Protein AF-A0A2A4AGX9-F1 (afdb_monomer_lite)

Sequence (84 aa):
MYKQTPDTWFQEFAGQDISGKDFSGYDLTGINLEASICRGCSFRGAMLAWAILHNAYMKPVIASSEQLAHCEGFEAGASEFHSR

Radius of gyration: 11.4 Å; chains: 1; bounding box: 22×27×31 Å

InterPro domains:
  IPR001646 Pentapeptide repeat [PF00805] (27-58)

Structure (mmCIF, N/CA/C/O backbone):
data_AF-A0A2A4AGX9-F1
#
_entry.id   AF-A0A2A4AGX9-F1
#
loop_
_atom_site.group_PDB
_atom_site.id
_atom_site.type_symbol
_atom_site.label_atom_id
_atom_site.label_alt_id
_atom_site.label_comp_id
_atom_site.label_asym_id
_atom_site.label_entity_id
_atom_site.label_seq_id
_atom_site.pdbx_PDB_ins_code
_atom_site.Cartn_x
_atom_site.Cartn_y
_atom_site.Cartn_z
_atom_site.occupancy
_atom_site.B_iso_or_equiv
_atom_site.auth_seq_id
_atom_site.auth_comp_id
_atom_site.auth_asym_id
_atom_site.auth_atom_id
_atom_site.pdbx_PDB_model_num
ATOM 1 N N . MET A 1 1 ? -5.819 -14.314 9.370 1.00 77.12 1 MET A N 1
ATOM 2 C CA . MET A 1 1 ? -6.204 -13.041 10.012 1.00 77.12 1 MET A CA 1
ATOM 3 C C . MET A 1 1 ? -5.211 -11.993 9.549 1.00 77.12 1 MET A C 1
ATOM 5 O O . MET A 1 1 ? -4.021 -12.286 9.593 1.00 77.12 1 MET A O 1
ATOM 9 N N . TYR A 1 2 ? -5.680 -10.860 9.030 1.00 85.44 2 TYR A N 1
ATOM 10 C CA . TYR A 1 2 ? -4.803 -9.783 8.564 1.00 85.44 2 TYR A CA 1
ATOM 11 C C . TYR A 1 2 ? -4.274 -8.964 9.749 1.00 85.44 2 TYR A C 1
ATOM 13 O O . TYR A 1 2 ? -4.928 -8.875 10.790 1.00 85.44 2 TYR A O 1
ATOM 21 N N . LYS A 1 3 ? -3.082 -8.382 9.600 1.00 92.88 3 LYS A N 1
ATOM 22 C CA . LYS A 1 3 ? -2.543 -7.379 10.523 1.00 92.88 3 LYS A CA 1
ATOM 23 C C . LYS A 1 3 ? -3.290 -6.072 10.279 1.00 92.88 3 LYS A C 1
ATOM 25 O O . LYS A 1 3 ? -3.395 -5.645 9.134 1.00 92.88 3 LYS A O 1
ATOM 30 N N . GLN A 1 4 ? -3.784 -5.436 11.331 1.00 88.06 4 GLN A N 1
ATOM 31 C CA . GLN A 1 4 ? -4.427 -4.135 11.178 1.00 88.06 4 GLN A CA 1
ATOM 32 C C . GLN A 1 4 ? -3.389 -3.054 10.885 1.00 88.06 4 GLN A C 1
ATOM 34 O O . GLN A 1 4 ? -2.273 -3.086 11.415 1.00 88.06 4 GLN A O 1
ATOM 39 N N . THR A 1 5 ? -3.757 -2.113 10.028 1.00 85.75 5 THR A N 1
ATOM 40 C CA . THR A 1 5 ? -2.958 -0.924 9.750 1.00 85.75 5 THR A CA 1
ATOM 41 C C . THR A 1 5 ? -3.228 0.152 10.795 1.00 85.75 5 THR A C 1
ATOM 43 O O . THR A 1 5 ? -4.378 0.325 11.196 1.00 85.75 5 THR A O 1
ATOM 46 N N . PRO A 1 6 ? -2.210 0.915 11.218 1.00 85.81 6 PRO A N 1
ATOM 47 C CA . PRO A 1 6 ? -2.425 2.160 11.945 1.00 85.81 6 PRO A CA 1
ATOM 48 C C . PRO A 1 6 ? -3.252 3.150 11.117 1.00 85.81 6 PRO A C 1
ATOM 50 O O . PRO A 1 6 ? -3.002 3.305 9.920 1.00 85.81 6 PRO A O 1
ATOM 53 N N . ASP A 1 7 ? -4.153 3.893 11.763 1.00 80.94 7 ASP A N 1
ATOM 54 C CA . ASP A 1 7 ? -4.973 4.924 11.102 1.00 80.94 7 ASP A CA 1
ATOM 55 C C . ASP A 1 7 ? -4.121 6.022 10.434 1.00 80.94 7 ASP A C 1
ATOM 57 O O . ASP A 1 7 ? -4.547 6.674 9.481 1.00 80.94 7 ASP A O 1
ATOM 61 N N . THR A 1 8 ? -2.883 6.215 10.902 1.00 86.31 8 THR A N 1
ATOM 62 C CA . THR A 1 8 ? -1.953 7.227 10.383 1.00 86.31 8 THR A CA 1
ATOM 63 C C . THR A 1 8 ? -1.439 6.916 8.979 1.00 86.31 8 THR A C 1
ATOM 65 O O . THR A 1 8 ? -1.136 7.843 8.228 1.00 86.31 8 THR A O 1
ATOM 68 N N . TRP A 1 9 ? -1.379 5.639 8.583 1.00 88.69 9 TRP A N 1
ATOM 69 C CA . TRP A 1 9 ? -0.827 5.232 7.283 1.00 88.69 9 TRP A CA 1
ATOM 70 C C . TRP A 1 9 ? -1.624 5.770 6.097 1.00 88.69 9 TRP A C 1
ATOM 72 O O . TRP A 1 9 ? -1.061 5.969 5.024 1.00 88.69 9 TRP A O 1
ATOM 82 N N . PHE A 1 10 ? -2.908 6.066 6.302 1.00 81.25 10 PHE A N 1
ATOM 83 C CA . PHE A 1 10 ? -3.767 6.627 5.266 1.00 81.25 10 PHE A CA 1
ATOM 84 C C . PHE A 1 10 ? -3.285 8.001 4.775 1.00 81.25 10 PHE A C 1
ATOM 86 O O . PHE A 1 10 ? -3.447 8.324 3.605 1.00 81.25 10 PHE A O 1
ATOM 93 N N . GLN A 1 11 ? -2.691 8.820 5.648 1.00 81.94 11 GLN A N 1
ATOM 94 C CA . GLN A 1 11 ? -2.132 10.123 5.260 1.00 81.94 11 GLN A CA 1
ATOM 95 C C . GLN A 1 11 ? -0.623 10.067 5.021 1.00 81.94 11 GLN A C 1
ATOM 97 O O . GLN A 1 11 ? -0.080 10.907 4.311 1.00 81.94 11 GLN A O 1
ATOM 102 N N . GLU A 1 12 ? 0.057 9.088 5.614 1.00 87.62 12 GLU A N 1
ATOM 103 C CA . GLU A 1 12 ? 1.515 9.033 5.631 1.00 87.62 12 GLU A CA 1
ATOM 104 C C . GLU A 1 12 ? 2.124 8.596 4.296 1.00 87.62 12 GLU A C 1
ATOM 106 O O . GLU A 1 12 ? 3.257 8.967 4.021 1.00 87.62 12 GLU A O 1
ATOM 111 N N . PHE A 1 13 ? 1.426 7.813 3.467 1.00 91.81 13 PHE A N 1
ATOM 112 C CA . PHE A 1 13 ? 2.039 7.214 2.271 1.00 91.81 13 PHE A CA 1
ATOM 113 C C . PHE A 1 13 ? 1.713 7.903 0.946 1.00 91.81 13 PHE A C 1
ATOM 115 O O . PHE A 1 13 ? 2.465 7.728 -0.015 1.00 91.81 13 PHE A O 1
ATOM 122 N N . ALA A 1 14 ? 0.662 8.721 0.885 1.00 93.50 14 ALA A N 1
ATOM 123 C CA . ALA A 1 14 ? 0.341 9.483 -0.318 1.00 93.50 14 ALA A CA 1
ATOM 124 C C . ALA A 1 14 ? 1.510 10.415 -0.704 1.00 93.50 14 ALA A C 1
ATOM 126 O O . ALA A 1 14 ? 2.025 11.182 0.114 1.00 93.50 14 ALA A O 1
ATOM 127 N N . GLY A 1 15 ? 1.962 10.319 -1.956 1.00 94.00 15 GLY A N 1
ATOM 128 C CA . GLY A 1 15 ? 3.075 11.098 -2.505 1.00 94.00 15 GLY A CA 1
ATOM 129 C C . GLY A 1 15 ? 4.460 10.787 -1.925 1.00 94.00 15 GLY A C 1
ATOM 130 O O . GLY A 1 15 ? 5.411 11.502 -2.240 1.00 94.00 15 GLY A O 1
ATOM 131 N N . GLN A 1 16 ? 4.603 9.766 -1.073 1.00 96.25 16 GLN A N 1
ATOM 132 C CA . GLN A 1 16 ? 5.884 9.423 -0.450 1.00 96.25 16 GLN A CA 1
ATOM 133 C C . GLN A 1 16 ? 6.647 8.340 -1.216 1.00 96.25 16 GLN A C 1
ATOM 135 O O . GLN A 1 16 ? 6.063 7.498 -1.901 1.00 96.25 16 GLN A O 1
ATOM 140 N N . ASP A 1 17 ? 7.968 8.315 -1.028 1.00 95.12 17 ASP A N 1
ATOM 141 C CA . ASP A 1 17 ? 8.785 7.156 -1.378 1.00 95.12 17 ASP A CA 1
ATOM 142 C C . ASP A 1 17 ? 8.771 6.144 -0.229 1.00 95.12 17 ASP A C 1
ATOM 144 O O . ASP A 1 17 ? 9.326 6.371 0.849 1.00 95.12 17 ASP A O 1
ATOM 148 N N . ILE A 1 18 ? 8.106 5.018 -0.467 1.00 94.81 18 ILE A N 1
ATOM 149 C CA . ILE A 1 18 ? 7.979 3.908 0.477 1.00 94.81 18 ILE A CA 1
ATOM 150 C C . ILE A 1 18 ? 8.629 2.636 -0.066 1.00 94.81 18 ILE A C 1
ATOM 152 O O . ILE A 1 18 ? 8.286 1.531 0.358 1.00 94.81 18 ILE A O 1
ATOM 156 N N . SER A 1 19 ? 9.565 2.785 -1.003 1.00 94.69 19 SER A N 1
ATOM 157 C CA . SER A 1 19 ? 10.224 1.678 -1.684 1.00 94.69 19 SER A CA 1
ATOM 158 C C . SER A 1 19 ? 10.820 0.656 -0.709 1.00 94.69 19 SER A C 1
ATOM 160 O O . SER A 1 19 ? 11.455 0.997 0.289 1.00 94.69 19 SER A O 1
ATOM 162 N N . GLY A 1 20 ? 10.630 -0.627 -1.014 1.00 93.69 20 GLY A N 1
ATOM 163 C CA . GLY A 1 20 ? 11.167 -1.749 -0.245 1.00 93.69 20 GLY A CA 1
ATOM 164 C C . GLY A 1 20 ? 10.437 -2.060 1.065 1.00 93.69 20 GLY A C 1
ATOM 165 O O . GLY A 1 20 ? 10.877 -2.955 1.787 1.00 93.69 20 GLY A O 1
ATOM 166 N N . LYS A 1 21 ? 9.336 -1.368 1.393 1.00 94.50 21 LYS A N 1
ATOM 167 C CA . LYS A 1 21 ? 8.549 -1.684 2.594 1.00 94.50 21 LYS A CA 1
ATOM 168 C C . LYS A 1 21 ? 7.834 -3.034 2.476 1.00 94.50 21 LYS A C 1
ATOM 170 O O . LYS A 1 21 ? 7.316 -3.412 1.424 1.00 94.50 21 LYS A O 1
ATOM 175 N N . ASP A 1 22 ? 7.782 -3.752 3.595 1.00 94.50 22 ASP A N 1
ATOM 176 C CA . ASP A 1 22 ? 7.038 -5.003 3.712 1.00 94.50 22 ASP A CA 1
ATOM 177 C C . ASP A 1 22 ? 5.644 -4.750 4.299 1.00 94.50 22 ASP A C 1
ATOM 179 O O . ASP A 1 22 ? 5.492 -4.457 5.486 1.00 94.50 22 ASP A O 1
ATOM 183 N N . PHE A 1 23 ? 4.624 -4.906 3.459 1.00 94.12 23 PHE A N 1
ATOM 184 C CA . PHE A 1 23 ? 3.217 -4.842 3.835 1.00 94.12 23 PHE A CA 1
ATOM 185 C C . PHE A 1 23 ? 2.557 -6.226 3.866 1.00 94.12 23 PHE A C 1
ATOM 187 O O . PHE A 1 23 ? 1.330 -6.344 3.866 1.00 94.12 23 PHE A O 1
ATOM 194 N N . SER A 1 24 ? 3.347 -7.300 3.923 1.00 94.62 24 SER A N 1
ATOM 195 C CA . SER A 1 24 ? 2.822 -8.660 3.851 1.00 94.62 24 SER A CA 1
ATOM 196 C C . SER A 1 24 ? 1.871 -8.968 5.011 1.00 94.62 24 SER A C 1
ATOM 198 O O . SER A 1 24 ? 2.209 -8.844 6.201 1.00 94.62 24 SER A O 1
ATOM 200 N N . GLY A 1 25 ? 0.670 -9.417 4.645 1.00 94.62 25 GLY A N 1
ATOM 201 C CA . GLY A 1 25 ? -0.389 -9.803 5.572 1.00 94.62 25 GLY A CA 1
ATOM 202 C C . GLY A 1 25 ? -1.162 -8.649 6.213 1.00 94.62 25 GLY A C 1
ATOM 203 O O . GLY A 1 25 ? -1.944 -8.930 7.117 1.00 94.62 25 GLY A O 1
ATOM 204 N N . TYR A 1 26 ? -0.955 -7.392 5.808 1.00 95.62 26 TYR A N 1
ATOM 205 C CA . TYR A 1 26 ? -1.728 -6.257 6.327 1.00 95.62 26 TYR A CA 1
ATOM 206 C C . TYR A 1 26 ? -3.096 -6.110 5.651 1.00 95.62 26 TYR A C 1
ATOM 208 O O . TYR A 1 26 ? -3.264 -6.445 4.479 1.00 95.62 26 TYR A O 1
ATOM 216 N N . ASP A 1 27 ? -4.067 -5.597 6.400 1.00 93.81 27 ASP A N 1
ATOM 217 C CA . ASP A 1 27 ? -5.322 -5.090 5.858 1.00 93.81 27 ASP A CA 1
ATOM 218 C C . ASP A 1 27 ? -5.131 -3.634 5.430 1.00 93.81 27 ASP A C 1
ATOM 220 O O . ASP A 1 27 ? -5.198 -2.735 6.256 1.00 93.81 27 ASP A O 1
ATOM 224 N N . LEU A 1 28 ? -4.840 -3.417 4.150 1.00 93.31 28 LEU A N 1
ATOM 225 C CA . LEU A 1 28 ? -4.650 -2.098 3.549 1.00 93.31 28 LEU A CA 1
ATOM 226 C C . LEU A 1 28 ? -5.924 -1.650 2.812 1.00 93.31 28 LEU A C 1
ATOM 228 O O . LEU A 1 28 ? -5.841 -0.902 1.836 1.00 93.31 28 LEU A O 1
ATOM 232 N N . THR A 1 29 ? -7.097 -2.148 3.215 1.00 92.25 29 THR A N 1
ATOM 233 C CA . THR A 1 29 ? -8.363 -1.797 2.564 1.00 92.25 29 THR A CA 1
ATOM 234 C C . THR A 1 29 ? -8.545 -0.280 2.561 1.00 92.25 29 THR A C 1
ATOM 236 O O . THR A 1 29 ? -8.488 0.369 3.603 1.00 92.25 29 THR A O 1
ATOM 239 N N . GLY A 1 30 ? -8.750 0.292 1.375 1.00 92.31 30 GLY A N 1
ATOM 240 C CA . GLY A 1 30 ? -8.927 1.731 1.198 1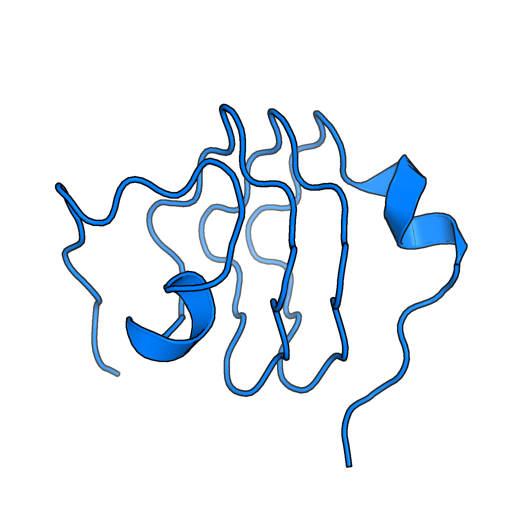.00 92.31 30 GLY A CA 1
ATOM 241 C C . GL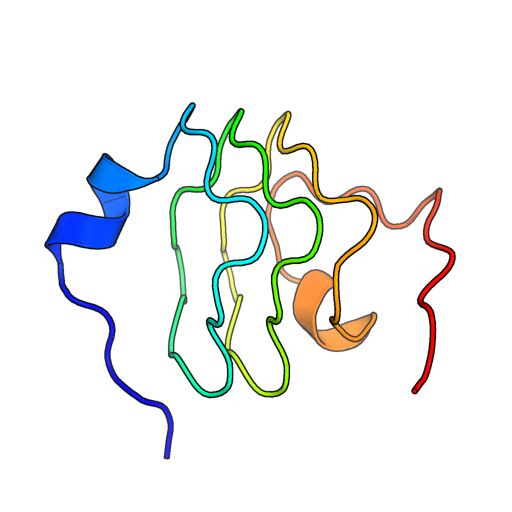Y A 1 30 ? -7.656 2.576 1.306 1.00 92.31 30 GLY A C 1
ATOM 242 O O . GLY A 1 30 ? -7.770 3.792 1.213 1.00 92.31 30 GLY A O 1
ATOM 243 N N . ILE A 1 31 ? -6.463 1.998 1.510 1.00 94.12 31 ILE A N 1
ATOM 244 C CA . ILE A 1 31 ? -5.245 2.792 1.738 1.00 94.12 31 ILE A CA 1
ATOM 245 C C . ILE A 1 31 ? -4.996 3.803 0.612 1.00 94.12 31 ILE A C 1
ATOM 247 O O . ILE A 1 31 ? -5.149 3.485 -0.570 1.00 94.12 31 ILE A O 1
ATOM 251 N N . ASN A 1 32 ? -4.563 5.011 0.977 1.00 94.00 32 ASN A N 1
ATOM 252 C CA . ASN A 1 32 ? -4.156 6.009 0.002 1.00 94.00 32 ASN A CA 1
ATOM 253 C C . ASN A 1 32 ? -2.661 5.877 -0.333 1.00 94.00 32 ASN A C 1
ATOM 255 O O . ASN A 1 32 ? -1.794 6.173 0.490 1.00 94.00 32 ASN A O 1
ATOM 259 N N . LEU A 1 33 ? -2.374 5.440 -1.558 1.00 93.50 33 LEU A N 1
ATOM 260 C CA . LEU A 1 33 ? -1.034 5.355 -2.141 1.00 93.50 33 LEU A CA 1
ATOM 261 C C . LEU A 1 33 ? -0.920 6.248 -3.388 1.00 93.50 33 LEU A C 1
ATOM 263 O O . LEU A 1 33 ? -0.025 6.051 -4.214 1.00 93.50 33 LEU A O 1
ATOM 267 N N . GLU A 1 34 ? -1.810 7.229 -3.541 1.00 93.69 34 GLU A N 1
ATOM 268 C CA . GLU A 1 34 ? -1.796 8.169 -4.659 1.00 93.69 34 GLU A CA 1
ATOM 269 C C . GLU A 1 34 ? -0.416 8.824 -4.808 1.00 93.69 34 GLU A C 1
ATOM 271 O O . GLU A 1 34 ? 0.182 9.271 -3.828 1.00 93.69 34 GLU A O 1
ATOM 276 N N . ALA A 1 35 ? 0.102 8.854 -6.040 1.00 93.75 35 ALA A N 1
ATOM 277 C CA . ALA A 1 35 ? 1.396 9.435 -6.413 1.00 93.75 35 ALA A CA 1
ATOM 278 C C . ALA A 1 35 ? 2.620 8.919 -5.622 1.00 93.75 35 ALA A C 1
ATOM 280 O O . ALA A 1 35 ? 3.689 9.527 -5.666 1.00 93.75 35 ALA A O 1
ATOM 281 N N . SER A 1 36 ? 2.486 7.809 -4.894 1.00 94.94 36 SER A N 1
ATOM 282 C CA . SER A 1 36 ? 3.570 7.223 -4.101 1.00 94.94 36 SER A CA 1
ATOM 283 C C . SER A 1 36 ? 4.533 6.387 -4.950 1.00 94.94 36 SER A C 1
ATOM 285 O O . SER A 1 36 ? 4.196 5.923 -6.045 1.00 94.94 36 SER A O 1
ATOM 287 N N . ILE A 1 37 ? 5.743 6.157 -4.435 1.00 93.94 37 ILE A N 1
ATOM 288 C CA . ILE A 1 37 ? 6.725 5.242 -5.027 1.00 93.94 37 ILE A CA 1
ATOM 289 C C . ILE A 1 37 ? 6.776 3.971 -4.171 1.00 93.94 37 ILE A C 1
ATOM 291 O O . ILE A 1 37 ? 7.310 3.964 -3.066 1.00 93.94 37 ILE A O 1
ATOM 295 N N . CYS A 1 38 ? 6.240 2.874 -4.708 1.00 91.62 38 CYS A N 1
ATOM 296 C CA . CYS A 1 38 ? 6.103 1.574 -4.040 1.00 91.62 38 CYS A CA 1
ATOM 297 C C . CYS A 1 38 ? 7.098 0.531 -4.569 1.00 91.62 38 CYS A C 1
ATOM 299 O O . CYS A 1 38 ? 6.839 -0.674 -4.529 1.00 91.62 38 CYS A O 1
ATOM 301 N N . ARG A 1 39 ? 8.229 0.956 -5.136 1.00 90.81 39 ARG A N 1
ATOM 302 C CA . ARG A 1 39 ? 9.154 0.037 -5.804 1.00 90.81 39 ARG A CA 1
ATOM 303 C C . ARG A 1 39 ? 9.758 -0.957 -4.810 1.00 90.81 39 ARG A C 1
ATOM 305 O O . ARG A 1 39 ? 10.336 -0.586 -3.801 1.00 90.81 39 ARG A O 1
ATOM 312 N N . GLY A 1 40 ? 9.697 -2.242 -5.133 1.00 91.25 40 GLY A N 1
ATOM 313 C CA . GLY A 1 40 ? 10.222 -3.323 -4.305 1.00 91.25 40 GLY A CA 1
ATOM 314 C C . GLY A 1 40 ? 9.379 -3.625 -3.066 1.00 91.25 40 GLY A C 1
ATOM 315 O O . GLY A 1 40 ? 9.812 -4.434 -2.251 1.00 91.25 40 GLY A O 1
ATOM 316 N N . CYS A 1 41 ? 8.202 -3.009 -2.912 1.00 94.06 41 CYS A N 1
ATOM 317 C CA . CYS A 1 41 ? 7.305 -3.331 -1.810 1.00 94.06 41 CYS A CA 1
ATOM 318 C C . CYS A 1 41 ? 6.750 -4.754 -1.936 1.00 94.06 41 CYS A C 1
ATOM 320 O O . CYS A 1 41 ? 6.480 -5.244 -3.041 1.00 94.06 41 CYS A O 1
ATOM 322 N N . SER A 1 42 ? 6.540 -5.400 -0.788 1.00 94.19 42 SER A N 1
ATOM 323 C CA . SER A 1 42 ? 5.837 -6.680 -0.713 1.00 94.19 42 SER A CA 1
ATOM 324 C C . SER A 1 42 ? 4.418 -6.480 -0.212 1.00 94.19 42 SER A C 1
ATOM 326 O O . SER A 1 42 ? 4.210 -6.080 0.928 1.00 94.19 42 SER A O 1
ATOM 328 N N . PHE A 1 43 ? 3.443 -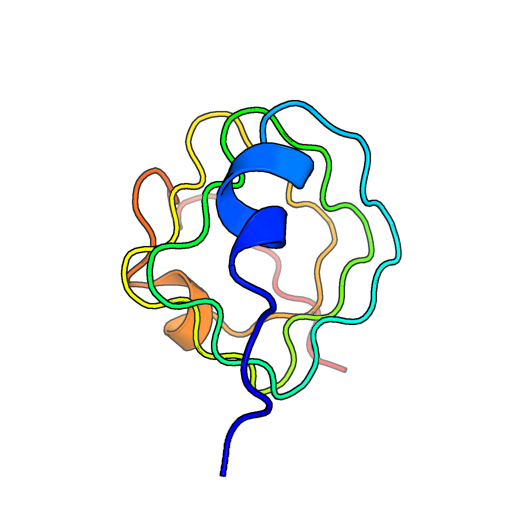6.826 -1.044 1.00 92.62 43 PHE A N 1
ATOM 329 C CA . PHE A 1 43 ? 2.030 -6.888 -0.682 1.00 92.62 43 PHE A CA 1
ATOM 330 C C . PHE A 1 43 ? 1.561 -8.337 -0.520 1.00 92.62 43 PHE A C 1
ATOM 332 O O . PHE A 1 43 ? 0.363 -8.610 -0.563 1.00 92.62 43 PHE A O 1
ATOM 339 N N . ARG A 1 44 ? 2.477 -9.301 -0.348 1.00 92.56 44 ARG A N 1
ATOM 340 C CA . ARG A 1 44 ? 2.144 -10.730 -0.280 1.00 92.56 44 ARG A CA 1
ATOM 341 C C . ARG A 1 44 ? 1.100 -11.003 0.806 1.00 92.56 44 ARG A C 1
ATOM 343 O O . ARG A 1 44 ? 1.348 -10.812 1.995 1.00 92.56 44 ARG A O 1
ATOM 350 N N . GLY A 1 45 ? -0.071 -11.482 0.391 1.00 92.12 45 GLY A N 1
ATOM 351 C CA . GLY A 1 45 ? -1.174 -11.782 1.304 1.00 92.12 45 GLY A CA 1
ATOM 352 C C . GLY A 1 45 ? -1.753 -10.558 2.021 1.00 92.12 45 GLY A C 1
ATOM 353 O O . GLY A 1 45 ? -2.439 -10.741 3.019 1.00 92.12 45 GLY A O 1
ATOM 354 N N . ALA A 1 46 ? -1.467 -9.337 1.564 1.00 93.75 46 ALA A N 1
ATOM 355 C CA . ALA A 1 46 ? -2.154 -8.130 2.008 1.00 93.75 46 ALA A CA 1
ATOM 356 C C . ALA A 1 46 ? -3.529 -8.005 1.328 1.00 93.75 46 ALA A C 1
ATOM 358 O O . ALA A 1 46 ? -3.704 -8.460 0.191 1.00 93.75 46 ALA A O 1
ATOM 359 N N . MET A 1 47 ? -4.486 -7.378 2.011 1.00 93.25 47 MET A N 1
ATOM 360 C CA . MET A 1 47 ? -5.764 -6.964 1.427 1.00 93.25 47 MET A CA 1
ATOM 361 C C . MET A 1 47 ? -5.615 -5.546 0.877 1.00 93.25 47 MET A C 1
ATOM 363 O O . MET A 1 47 ? -5.279 -4.647 1.635 1.00 93.25 47 MET A O 1
ATOM 367 N N . LEU A 1 48 ? -5.850 -5.346 -0.419 1.00 91.50 48 LEU A N 1
ATOM 368 C CA . LEU A 1 48 ? -5.734 -4.046 -1.103 1.00 91.50 48 LEU A CA 1
ATOM 369 C C . LEU A 1 48 ? -7.076 -3.580 -1.690 1.00 91.50 48 LEU A C 1
ATOM 371 O O . LEU A 1 48 ? -7.114 -2.717 -2.562 1.00 91.50 48 LEU A O 1
ATOM 375 N N . ALA A 1 49 ? -8.191 -4.168 -1.247 1.00 91.25 49 ALA A N 1
ATOM 376 C CA . ALA A 1 49 ? -9.511 -3.806 -1.748 1.00 91.25 49 ALA A CA 1
ATOM 377 C C . ALA A 1 49 ? -9.734 -2.291 -1.603 1.00 91.25 49 ALA A C 1
ATOM 379 O O . ALA A 1 49 ? -9.517 -1.741 -0.524 1.00 91.25 49 ALA A O 1
ATOM 380 N N . TRP A 1 50 ? -10.154 -1.623 -2.681 1.00 91.69 50 TRP A N 1
ATOM 381 C CA . TRP A 1 50 ? -10.389 -0.174 -2.705 1.00 91.69 50 TRP A CA 1
ATOM 382 C C . TRP A 1 50 ? -9.156 0.702 -2.429 1.00 91.69 50 TRP A C 1
ATOM 384 O O . TRP A 1 50 ? -9.313 1.890 -2.169 1.00 91.69 50 TRP A O 1
ATOM 394 N N . ALA A 1 51 ? -7.935 0.158 -2.473 1.00 93.12 51 ALA A N 1
ATOM 395 C CA . ALA A 1 51 ? -6.727 0.971 -2.358 1.00 93.12 51 ALA A CA 1
ATOM 396 C C . ALA A 1 51 ? -6.628 1.966 -3.526 1.00 93.12 51 ALA A C 1
ATOM 398 O O . ALA A 1 51 ? -6.901 1.610 -4.675 1.00 93.12 51 ALA A O 1
ATOM 399 N N . ILE A 1 52 ? -6.199 3.193 -3.235 1.00 93.38 52 ILE A N 1
ATOM 400 C CA . ILE A 1 52 ? -6.087 4.278 -4.212 1.00 93.38 52 ILE A CA 1
ATOM 401 C C . ILE A 1 52 ? -4.665 4.280 -4.774 1.00 93.38 52 ILE A C 1
ATOM 403 O O . ILE A 1 52 ? -3.712 4.578 -4.054 1.00 93.38 52 ILE A O 1
ATOM 407 N N . LEU A 1 53 ? -4.517 3.946 -6.059 1.00 90.56 53 LEU A N 1
ATOM 408 C CA . LEU A 1 53 ? -3.224 3.804 -6.744 1.00 90.56 53 LEU A CA 1
ATOM 409 C C . LEU A 1 53 ? -3.020 4.812 -7.884 1.00 90.56 53 LEU A C 1
ATOM 411 O O . LEU A 1 53 ? -2.108 4.646 -8.697 1.00 90.56 53 LEU A O 1
ATOM 415 N N . HIS A 1 54 ? -3.843 5.860 -7.968 1.00 92.19 54 HIS A N 1
ATOM 416 C CA . HIS A 1 54 ? -3.696 6.893 -8.993 1.00 92.19 54 HIS A CA 1
ATOM 417 C C . HIS A 1 54 ? -2.267 7.450 -9.018 1.00 92.19 54 HIS A C 1
ATOM 419 O O . HIS A 1 54 ? -1.739 7.884 -7.997 1.00 92.19 54 HIS A O 1
ATOM 425 N N . ASN A 1 55 ? -1.627 7.426 -10.190 1.00 91.06 55 ASN A N 1
ATOM 426 C CA . ASN A 1 55 ? -0.243 7.871 -10.392 1.00 91.06 55 ASN A CA 1
ATOM 427 C C . ASN A 1 55 ? 0.818 7.173 -9.509 1.00 91.06 55 ASN A C 1
ATOM 429 O O . ASN A 1 55 ? 1.952 7.646 -9.444 1.00 91.06 55 ASN A O 1
ATOM 433 N N . ALA A 1 56 ? 0.494 6.062 -8.840 1.00 90.94 56 ALA A N 1
ATOM 434 C CA . ALA A 1 56 ? 1.442 5.343 -7.996 1.00 90.94 56 ALA A CA 1
ATOM 435 C C . ALA A 1 56 ? 2.457 4.561 -8.844 1.00 90.94 56 ALA A C 1
ATOM 437 O O . ALA A 1 56 ? 2.103 3.795 -9.747 1.00 90.94 56 ALA A O 1
ATOM 438 N N . TYR A 1 57 ? 3.742 4.693 -8.523 1.00 90.56 57 TYR A N 1
ATOM 439 C CA . TYR A 1 57 ? 4.799 3.936 -9.180 1.00 90.56 57 TYR A CA 1
ATOM 440 C C . TYR A 1 57 ? 5.031 2.601 -8.462 1.00 90.56 57 TYR A C 1
ATOM 442 O O . TYR A 1 57 ? 5.774 2.505 -7.487 1.00 90.56 57 TYR A O 1
ATOM 450 N N . MET A 1 58 ? 4.394 1.544 -8.965 1.00 84.31 58 MET A N 1
ATOM 451 C CA . MET A 1 58 ? 4.340 0.226 -8.314 1.00 84.31 58 MET A CA 1
ATOM 452 C C . MET A 1 58 ? 5.233 -0.834 -8.974 1.00 84.31 58 MET A C 1
ATOM 454 O O . MET A 1 58 ? 4.968 -2.024 -8.847 1.00 84.31 58 MET A O 1
ATOM 458 N N . LYS A 1 59 ? 6.264 -0.460 -9.743 1.00 84.81 59 LYS A N 1
ATOM 459 C CA . LYS A 1 59 ? 7.055 -1.445 -10.505 1.00 84.81 59 LYS A CA 1
ATOM 460 C C . LYS A 1 59 ? 8.548 -1.428 -10.168 1.00 84.81 59 LYS A C 1
ATOM 462 O O . LYS A 1 59 ? 9.193 -0.388 -10.312 1.00 84.81 59 LYS A O 1
ATOM 467 N N . PRO A 1 60 ? 9.145 -2.588 -9.833 1.00 88.12 60 PRO A N 1
ATOM 468 C CA . PRO A 1 60 ? 8.509 -3.871 -9.470 1.00 88.12 60 PRO A CA 1
ATOM 469 C C . PRO A 1 60 ? 7.784 -3.829 -8.110 1.00 88.12 60 PRO A C 1
ATOM 471 O O . PRO A 1 60 ? 8.198 -3.063 -7.250 1.00 88.12 60 PRO A O 1
ATOM 474 N N . VAL A 1 61 ? 6.795 -4.701 -7.885 1.00 88.81 61 VAL A N 1
ATOM 475 C CA . VAL A 1 61 ? 6.225 -5.049 -6.560 1.00 88.81 61 VAL A CA 1
ATOM 476 C C . VAL A 1 61 ? 5.973 -6.553 -6.482 1.00 88.81 61 VAL A C 1
ATOM 478 O O . VAL A 1 61 ? 5.844 -7.214 -7.513 1.00 88.81 61 VAL A O 1
ATOM 481 N N . ILE A 1 62 ? 5.873 -7.091 -5.266 1.00 91.00 62 ILE A N 1
ATOM 482 C CA . ILE A 1 62 ? 5.418 -8.467 -5.032 1.00 91.00 62 ILE A CA 1
ATOM 483 C C . ILE A 1 62 ? 3.925 -8.422 -4.693 1.00 91.00 62 ILE A C 1
ATOM 485 O O . ILE A 1 62 ? 3.551 -8.113 -3.563 1.00 91.00 62 ILE A O 1
ATOM 489 N N . ALA A 1 63 ? 3.078 -8.714 -5.676 1.00 87.88 63 ALA A N 1
ATOM 490 C CA . ALA A 1 63 ? 1.622 -8.800 -5.551 1.00 87.88 63 ALA A CA 1
ATOM 491 C C . ALA A 1 63 ? 1.073 -9.760 -6.621 1.00 87.88 63 ALA A C 1
ATOM 493 O O . ALA A 1 63 ? 1.721 -9.951 -7.653 1.00 87.88 63 ALA A O 1
ATOM 494 N N . SER A 1 64 ? -0.100 -10.352 -6.395 1.00 87.38 64 SER A N 1
ATOM 495 C CA . SER A 1 64 ? -0.819 -11.101 -7.435 1.00 87.38 64 SER A CA 1
ATOM 496 C C . SER A 1 64 ? -1.753 -10.196 -8.244 1.00 87.38 64 SER A C 1
ATOM 498 O O . SER A 1 64 ? -2.143 -9.117 -7.790 1.00 87.38 64 SER A O 1
ATOM 500 N N . SER A 1 65 ? -2.141 -10.653 -9.436 1.00 81.06 65 SER A N 1
ATOM 501 C CA . SER A 1 65 ? -3.153 -10.001 -10.274 1.00 81.06 65 SER A CA 1
ATOM 502 C C . SER A 1 65 ? -4.464 -9.777 -9.529 1.00 81.06 65 SER A C 1
ATOM 504 O O . SER A 1 65 ? -5.046 -8.700 -9.607 1.00 81.06 65 SER A O 1
ATOM 506 N N . GLU A 1 66 ? -4.902 -10.768 -8.756 1.00 83.94 66 GLU A N 1
ATOM 507 C CA . GLU A 1 66 ? -6.160 -10.732 -8.006 1.00 83.94 66 GLU A CA 1
ATOM 508 C C . GLU A 1 66 ? -6.106 -9.700 -6.878 1.00 83.94 66 GLU A C 1
ATOM 510 O O . GLU A 1 66 ? -7.107 -9.044 -6.603 1.00 83.94 66 GLU A O 1
ATOM 515 N N . GLN A 1 67 ? -4.938 -9.514 -6.250 1.00 85.00 67 GLN A N 1
ATOM 516 C CA . GLN A 1 67 ? -4.769 -8.514 -5.193 1.00 85.00 67 GLN A CA 1
ATOM 517 C C . GLN A 1 67 ? -4.929 -7.083 -5.715 1.00 85.00 67 GLN A C 1
ATOM 519 O O . GLN A 1 67 ? -5.396 -6.226 -4.973 1.00 85.00 67 GLN A O 1
ATOM 524 N N . LEU A 1 68 ? -4.551 -6.827 -6.971 1.00 83.69 68 LEU A N 1
ATOM 525 C CA . LEU A 1 68 ? -4.630 -5.498 -7.584 1.00 83.69 68 LEU A CA 1
ATOM 526 C C . LEU A 1 68 ? -5.905 -5.281 -8.412 1.00 83.69 68 LEU A C 1
ATOM 528 O O . LEU A 1 68 ? -6.202 -4.148 -8.782 1.00 83.69 68 LEU A O 1
ATOM 532 N N . ALA A 1 69 ? -6.682 -6.335 -8.677 1.00 84.25 69 ALA A N 1
ATOM 533 C CA . ALA A 1 69 ? -7.876 -6.288 -9.527 1.00 84.25 69 ALA A CA 1
ATOM 534 C C . ALA A 1 69 ? -8.990 -5.358 -9.008 1.00 84.25 69 ALA A C 1
ATOM 536 O O . ALA A 1 69 ? -9.845 -4.936 -9.783 1.00 84.25 69 ALA A O 1
ATOM 537 N N . HIS A 1 70 ? -8.991 -5.051 -7.709 1.00 85.31 70 HIS A N 1
ATOM 538 C CA . HIS A 1 70 ? -9.997 -4.210 -7.050 1.00 85.31 70 HIS A CA 1
ATOM 539 C C . HIS A 1 70 ? -9.437 -2.882 -6.526 1.00 85.31 70 HIS A C 1
ATOM 541 O O . HIS A 1 70 ? -10.105 -2.203 -5.744 1.00 85.31 70 HIS A O 1
AT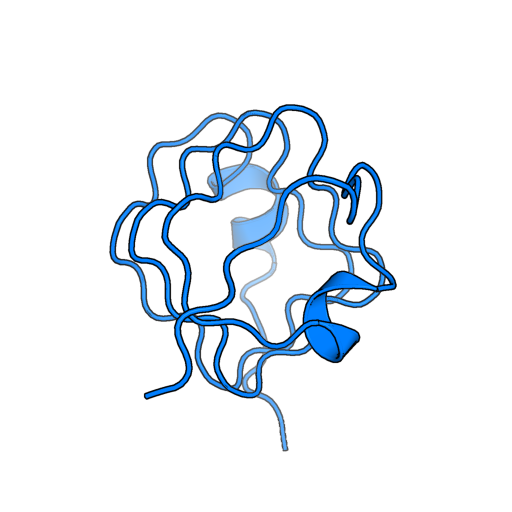OM 547 N N . CYS A 1 71 ? -8.215 -2.524 -6.918 1.00 87.94 71 CYS A N 1
ATOM 548 C CA . CYS A 1 71 ? -7.649 -1.225 -6.590 1.00 87.94 71 CYS A CA 1
ATOM 549 C C . CYS A 1 71 ? -8.162 -0.157 -7.555 1.00 87.94 71 CYS A C 1
ATOM 551 O O . CYS A 1 71 ? -8.341 -0.399 -8.750 1.00 87.94 71 CYS A O 1
ATOM 553 N N . GLU A 1 72 ? -8.336 1.053 -7.046 1.00 87.00 72 GLU A N 1
ATOM 554 C CA . GLU A 1 72 ? -8.665 2.213 -7.860 1.00 87.00 72 GLU A CA 1
ATOM 555 C C . GLU A 1 72 ? -7.406 2.732 -8.570 1.00 87.00 72 GLU A C 1
ATOM 557 O O . GLU A 1 72 ? -6.323 2.781 -7.986 1.00 87.00 72 GLU A O 1
ATOM 562 N N . GLY A 1 73 ? -7.522 3.103 -9.847 1.00 80.56 73 GLY A N 1
ATOM 563 C CA . GLY A 1 73 ? -6.398 3.645 -10.618 1.00 80.56 73 GLY A CA 1
ATOM 564 C C . GLY A 1 73 ? -5.356 2.618 -11.076 1.00 80.56 73 GLY A C 1
ATOM 565 O O . GLY A 1 73 ? -4.341 3.006 -11.653 1.00 80.56 73 GLY A O 1
ATOM 566 N N . PHE A 1 74 ? -5.584 1.319 -10.854 1.00 78.81 74 PHE A N 1
ATOM 567 C CA . PHE A 1 74 ? -4.721 0.264 -11.383 1.00 78.81 74 PHE A CA 1
ATOM 568 C C . PHE A 1 74 ? -5.158 -0.158 -12.790 1.00 78.81 74 PHE A C 1
ATOM 570 O O . PHE A 1 74 ? -6.126 -0.895 -12.969 1.00 78.81 74 PHE A O 1
ATOM 577 N N . GLU A 1 75 ? -4.406 0.259 -1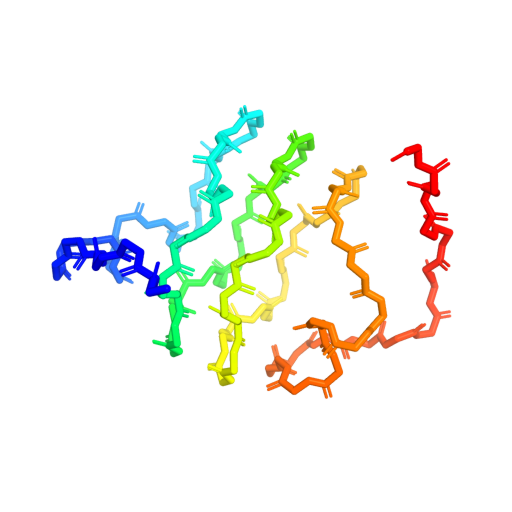3.807 1.00 66.38 75 GLU A N 1
ATOM 578 C CA . GLU A 1 75 ? -4.550 -0.298 -15.151 1.00 66.38 75 GLU A CA 1
ATOM 579 C C 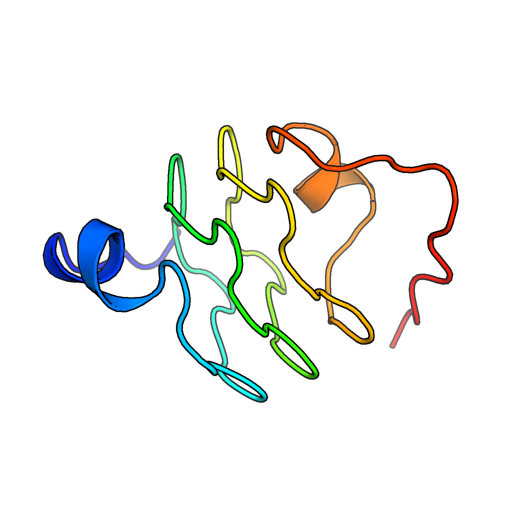. GLU A 1 75 ? -3.766 -1.613 -15.250 1.00 66.38 75 GLU A C 1
ATOM 581 O O . GLU A 1 75 ? -2.535 -1.637 -15.331 1.00 66.38 75 GLU A O 1
ATOM 586 N N . ALA A 1 76 ? -4.485 -2.738 -15.296 1.00 59.41 76 ALA A N 1
ATOM 587 C CA . ALA A 1 76 ? -3.897 -4.074 -15.445 1.00 59.41 76 ALA A CA 1
ATOM 588 C C . ALA A 1 76 ? -3.087 -4.264 -16.753 1.00 59.41 76 ALA A C 1
ATOM 590 O O . ALA A 1 76 ? -2.389 -5.268 -16.908 1.00 59.41 76 ALA A O 1
ATOM 591 N N . GLY A 1 77 ? -3.128 -3.292 -17.674 1.00 49.25 77 GLY A N 1
ATOM 592 C CA . GLY A 1 77 ? -2.625 -3.362 -19.049 1.00 49.25 77 GLY A CA 1
ATOM 593 C C . GLY A 1 77 ? -1.107 -3.440 -19.252 1.00 49.25 77 GLY A C 1
ATOM 594 O O . GLY A 1 77 ? -0.667 -3.420 -20.396 1.00 49.25 77 GLY A O 1
ATOM 595 N N . ALA A 1 78 ? -0.284 -3.540 -18.203 1.00 45.97 78 ALA A N 1
ATOM 596 C CA . ALA A 1 78 ? 1.176 -3.586 -18.365 1.00 45.97 78 ALA A CA 1
ATOM 597 C C . ALA A 1 78 ? 1.919 -4.408 -17.292 1.00 45.97 78 ALA A C 1
ATOM 599 O O . ALA A 1 78 ? 3.001 -4.009 -16.855 1.00 45.97 78 ALA A O 1
ATOM 600 N N . SER A 1 79 ? 1.349 -5.497 -16.778 1.00 51.19 79 SER A N 1
ATOM 601 C CA . SER A 1 79 ? 1.898 -6.184 -15.599 1.00 51.19 79 SER A CA 1
ATOM 602 C C . SER A 1 79 ? 2.679 -7.466 -15.929 1.00 51.19 79 SER A C 1
ATOM 604 O O . SER A 1 79 ? 2.120 -8.544 -16.093 1.00 51.19 79 SER A O 1
ATOM 606 N N . GLU A 1 80 ? 4.013 -7.364 -15.952 1.00 49.38 80 GLU A N 1
ATOM 607 C CA . GLU A 1 80 ? 4.898 -8.505 -15.675 1.00 49.38 80 GLU A CA 1
ATOM 608 C C . GLU A 1 80 ? 4.908 -8.753 -14.159 1.00 49.38 80 GLU A C 1
ATOM 610 O O . GLU A 1 80 ? 5.711 -8.182 -13.414 1.00 49.38 80 GLU A O 1
ATOM 615 N N . PHE A 1 81 ? 3.989 -9.590 -13.678 1.00 53.75 81 PHE A N 1
ATOM 616 C CA . PHE A 1 81 ? 4.060 -10.108 -12.315 1.00 53.75 81 PHE A CA 1
ATOM 617 C C . PHE A 1 81 ? 5.231 -11.088 -12.229 1.00 53.75 81 PHE A C 1
ATOM 619 O O . PHE A 1 81 ? 5.221 -12.143 -12.860 1.00 53.75 81 PHE A O 1
ATOM 626 N N . HIS A 1 82 ? 6.258 -10.753 -11.452 1.00 52.53 82 HIS A N 1
ATOM 627 C CA . HIS A 1 82 ? 7.316 -11.711 -11.154 1.00 52.53 82 HIS A CA 1
ATOM 628 C C . HIS A 1 82 ? 6.816 -12.668 -10.071 1.00 52.53 82 HIS A C 1
ATOM 630 O O . HIS A 1 82 ? 6.825 -12.344 -8.884 1.00 52.53 82 HIS A O 1
ATOM 636 N N . SER A 1 83 ? 6.384 -13.857 -10.488 1.00 39.94 83 SER A N 1
ATOM 637 C CA . SER A 1 83 ? 6.167 -14.990 -9.594 1.00 39.94 83 SER A CA 1
ATOM 638 C C . SER A 1 83 ? 7.506 -15.409 -8.980 1.00 39.94 83 SER A C 1
ATOM 640 O O . SER A 1 83 ? 8.402 -15.857 -9.701 1.00 39.94 83 SER A O 1
ATOM 642 N N . ARG A 1 84 ? 7.659 -15.271 -7.665 1.00 46.44 84 ARG A N 1
ATOM 643 C CA . ARG A 1 84 ? 8.654 -16.020 -6.891 1.00 46.44 84 ARG A CA 1
ATOM 644 C C . ARG A 1 84 ? 7.978 -16.697 -5.715 1.00 46.44 84 ARG A C 1
ATOM 646 O O . ARG A 1 84 ? 7.198 -16.011 -5.017 1.00 46.44 84 ARG A O 1
#

Organism: NCBI:txid38284

Foldseek 3Di:
DADEDDPCQQVVQALEEPEQAERARHACALRENHNGEHHNYECHNYACAQYECHNYNCPPYADDPVNCVRYHNDDPVDDPHDDD

Secondary structure (DSSP, 8-state):
-PEEPPTTHHHHSTT-B-TT-B-TTEE-TT-B-TT-B-TT-B-TT-B-TT-B-TT-B--S-B--HHHHTT-BT--GGG------

pLDDT: mean 85.47, std 13.46, range [39.94, 96.25]